Protein AF-A0A356U0T7-F1 (afdb_monomer)

Sequence (83 aa):
MSTPKKVVGQLSLAGLMMALLGCGGASQEQEVTLESTDARLSYGIGLRMGQRMSADGMQVDVAAYAAGLEDAMTGAEAKLSDE

Radius of gyration: 26.25 Å; Cα contacts (8 Å, |Δi|>4): 16; chains: 1; bounding box: 82×45×27 Å

Structure (mmCIF, N/CA/C/O backbone):
data_AF-A0A356U0T7-F1
#
_entry.id   AF-A0A356U0T7-F1
#
loop_
_atom_site.group_PDB
_atom_site.id
_atom_site.type_symbol
_atom_site.label_atom_id
_atom_site.label_alt_id
_atom_site.label_comp_id
_atom_site.label_asym_id
_atom_site.label_entity_id
_atom_site.label_seq_id
_atom_site.pdbx_PDB_ins_code
_atom_site.Cartn_x
_atom_site.Cartn_y
_atom_site.Cartn_z
_atom_site.occupancy
_atom_site.B_iso_or_equiv
_atom_site.auth_seq_id
_atom_site.auth_comp_id
_atom_site.auth_asym_id
_atom_site.auth_atom_id
_atom_site.pdbx_PDB_model_num
ATOM 1 N N . MET A 1 1 ? -73.591 -30.090 8.350 1.00 41.84 1 MET A N 1
ATOM 2 C CA . MET A 1 1 ? -72.989 -31.238 7.641 1.00 41.84 1 MET A CA 1
ATOM 3 C C . MET A 1 1 ? -72.024 -30.702 6.587 1.00 41.84 1 MET A C 1
ATOM 5 O O . MET A 1 1 ? -72.454 -29.951 5.732 1.00 41.84 1 MET A O 1
ATOM 9 N N . SER A 1 2 ? -70.740 -31.043 6.747 1.00 44.16 2 SER A N 1
ATOM 10 C CA . SER A 1 2 ? -69.592 -30.922 5.826 1.00 44.16 2 SER A CA 1
ATOM 11 C C . SER A 1 2 ? -69.149 -29.551 5.270 1.00 44.16 2 SER A C 1
ATOM 13 O O . SER A 1 2 ? -69.758 -28.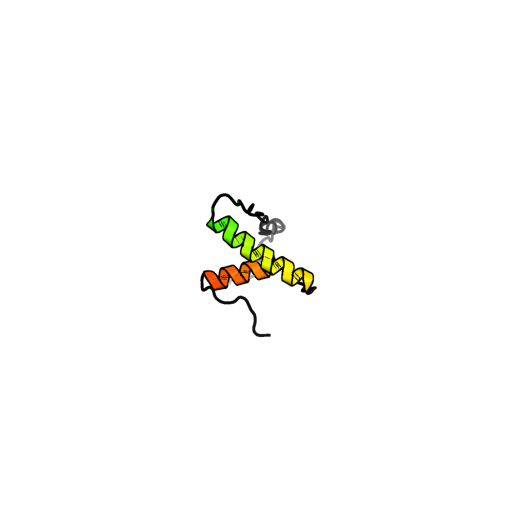987 4.371 1.00 44.16 2 SER A O 1
ATOM 15 N N . THR A 1 3 ? -67.971 -29.098 5.711 1.00 48.84 3 THR A N 1
ATOM 16 C CA . THR A 1 3 ? -66.964 -28.397 4.877 1.00 48.84 3 THR A CA 1
ATOM 17 C C . THR A 1 3 ? -66.137 -29.458 4.103 1.00 48.84 3 THR A C 1
ATOM 19 O O . THR A 1 3 ? -66.457 -30.647 4.254 1.00 48.84 3 THR A O 1
ATOM 22 N N . PRO A 1 4 ? -65.050 -29.165 3.340 1.00 58.09 4 PRO A N 1
ATOM 23 C CA . PRO A 1 4 ? -64.474 -27.906 2.813 1.00 58.09 4 PRO A CA 1
ATOM 24 C C . PRO A 1 4 ? -64.124 -27.989 1.294 1.00 58.09 4 PRO A C 1
ATOM 26 O O . PRO A 1 4 ? -64.047 -29.091 0.757 1.00 58.09 4 PRO A O 1
ATOM 29 N N . LYS A 1 5 ? -63.802 -26.875 0.600 1.00 42.31 5 LYS A N 1
ATOM 30 C CA . LYS A 1 5 ? -62.760 -26.846 -0.468 1.00 42.31 5 LYS A CA 1
ATOM 31 C C . LYS A 1 5 ? -62.547 -25.464 -1.112 1.00 42.31 5 LYS A C 1
ATOM 33 O O . LYS A 1 5 ? -63.471 -24.880 -1.659 1.00 42.31 5 LYS A O 1
ATOM 38 N N . LYS A 1 6 ? -61.257 -25.097 -1.168 1.00 39.44 6 LYS A N 1
ATOM 39 C CA . LYS A 1 6 ? -60.582 -24.155 -2.084 1.00 39.44 6 LYS A CA 1
ATOM 40 C C . LYS A 1 6 ? -60.582 -22.671 -1.702 1.00 39.44 6 LYS A C 1
ATOM 42 O O . LYS A 1 6 ? -61.250 -21.832 -2.289 1.00 39.44 6 LYS A O 1
ATOM 47 N N . VAL A 1 7 ? -59.666 -22.384 -0.778 1.00 52.59 7 VAL A N 1
ATOM 48 C CA . VAL A 1 7 ? -58.814 -21.190 -0.788 1.00 52.59 7 VAL A CA 1
ATOM 49 C C . VAL A 1 7 ? -58.100 -21.114 -2.144 1.00 52.59 7 VAL A C 1
ATOM 51 O O . VAL A 1 7 ? -57.231 -21.934 -2.418 1.00 52.59 7 VAL A O 1
ATOM 54 N N . VAL A 1 8 ? -58.459 -20.149 -2.984 1.00 54.38 8 VAL A N 1
ATOM 55 C CA . VAL A 1 8 ? -57.544 -19.552 -3.969 1.00 54.38 8 VAL A CA 1
ATOM 56 C C . VAL A 1 8 ? -57.779 -18.057 -3.860 1.00 54.38 8 VAL A C 1
ATOM 58 O O . VAL A 1 8 ? -58.694 -17.491 -4.453 1.00 54.38 8 VAL A O 1
ATOM 61 N N . GLY A 1 9 ? -57.004 -17.471 -2.951 1.00 41.12 9 GLY A N 1
ATOM 62 C CA . GLY A 1 9 ? -56.942 -16.044 -2.724 1.00 41.12 9 GLY A CA 1
ATOM 63 C C . GLY A 1 9 ? -56.424 -15.330 -3.964 1.00 41.12 9 GLY A C 1
ATOM 64 O O . GLY A 1 9 ? -55.570 -15.825 -4.698 1.00 41.12 9 GLY A O 1
ATOM 65 N N . GLN A 1 10 ? -56.996 -14.155 -4.159 1.00 49.66 10 GLN A N 1
ATOM 66 C CA . GLN A 1 10 ? -56.615 -13.135 -5.112 1.00 49.66 10 GLN A CA 1
ATOM 67 C C . GLN A 1 10 ? -55.103 -12.883 -5.033 1.00 49.66 10 GLN A C 1
ATOM 69 O O . GLN A 1 10 ? -54.607 -12.365 -4.034 1.00 49.66 10 GLN A O 1
ATOM 74 N N . LEU A 1 11 ? -54.369 -13.253 -6.082 1.00 47.56 11 LEU A N 1
ATOM 75 C CA . LEU A 1 11 ? -52.967 -12.888 -6.239 1.00 47.56 11 LEU A CA 1
ATOM 76 C C . LEU A 1 11 ? -52.917 -11.616 -7.092 1.00 47.56 11 LEU A C 1
ATOM 78 O O . LEU A 1 11 ? -52.882 -11.658 -8.320 1.00 47.56 11 LEU A O 1
ATOM 82 N N . SER A 1 12 ? -53.019 -10.475 -6.410 1.00 48.78 12 SER A N 1
ATOM 83 C CA . SER A 1 12 ? -52.801 -9.150 -6.985 1.00 48.78 12 SER A CA 1
ATOM 84 C C . SER A 1 12 ? -51.408 -9.067 -7.610 1.00 48.78 12 SER A C 1
ATOM 86 O O . SER A 1 12 ? -50.405 -9.381 -6.973 1.00 48.78 12 SER A O 1
ATOM 88 N N . LEU A 1 13 ? -51.364 -8.587 -8.852 1.00 51.81 13 LEU A N 1
ATOM 89 C CA . LEU A 1 13 ? -50.190 -8.356 -9.701 1.00 51.81 13 LEU A CA 1
ATOM 90 C C . LEU A 1 13 ? -49.313 -7.174 -9.215 1.00 51.81 13 LEU A C 1
ATOM 92 O O . LEU A 1 13 ? -48.841 -6.365 -10.003 1.00 51.81 13 LEU A O 1
ATOM 96 N N . ALA A 1 14 ? -49.090 -7.048 -7.908 1.00 52.88 14 ALA A N 1
ATOM 97 C CA . ALA A 1 14 ? -48.321 -5.963 -7.292 1.00 52.88 14 ALA A CA 1
ATOM 98 C C . ALA A 1 14 ? -47.024 -6.490 -6.653 1.00 52.88 14 ALA A C 1
ATOM 100 O O . ALA A 1 14 ? -46.753 -6.250 -5.481 1.00 52.88 14 ALA A O 1
ATOM 101 N N . GLY A 1 15 ? -46.239 -7.255 -7.419 1.00 52.09 15 GLY A N 1
ATOM 102 C CA . GLY A 1 15 ? -45.039 -7.947 -6.932 1.00 52.09 15 GLY A CA 1
ATOM 103 C C . GLY A 1 15 ? -43.736 -7.629 -7.670 1.00 52.09 15 GLY A C 1
ATOM 104 O O . GLY A 1 15 ? -42.803 -8.412 -7.555 1.00 52.09 15 GLY A O 1
ATOM 105 N N . LEU A 1 16 ? -43.645 -6.533 -8.439 1.00 53.66 16 LEU A N 1
ATOM 106 C CA . LEU A 1 16 ? -42.434 -6.199 -9.221 1.00 53.66 16 LEU A CA 1
ATOM 107 C C . LEU A 1 16 ? -41.615 -5.013 -8.667 1.00 53.66 16 LEU A C 1
ATOM 109 O O . LEU A 1 16 ? -40.759 -4.473 -9.352 1.00 53.66 16 LEU A O 1
ATOM 113 N N . MET A 1 17 ? -41.834 -4.603 -7.417 1.00 54.50 17 MET A N 1
ATOM 114 C CA . MET A 1 17 ? -41.125 -3.463 -6.800 1.00 54.50 17 MET A CA 1
ATOM 115 C C . MET A 1 17 ? -40.230 -3.874 -5.620 1.00 54.50 17 MET A C 1
ATOM 117 O O . MET A 1 17 ? -40.066 -3.122 -4.667 1.00 54.50 17 MET A O 1
ATOM 121 N N . MET A 1 18 ? -39.629 -5.067 -5.666 1.00 57.91 18 MET A N 1
ATOM 122 C CA . MET A 1 18 ? -38.664 -5.507 -4.647 1.00 57.91 18 MET A CA 1
ATOM 123 C C . MET A 1 18 ? -37.368 -6.035 -5.278 1.00 57.91 18 MET A C 1
ATOM 125 O O . MET A 1 18 ? -36.953 -7.159 -5.030 1.00 57.91 18 MET A O 1
ATOM 129 N N . ALA A 1 19 ? -36.733 -5.225 -6.131 1.00 54.19 19 ALA A N 1
ATOM 130 C CA . ALA A 1 19 ? -35.422 -5.548 -6.713 1.00 54.19 19 ALA A CA 1
ATOM 131 C C . ALA A 1 19 ? -34.447 -4.354 -6.772 1.00 54.19 19 ALA A C 1
ATOM 133 O O . ALA A 1 19 ? -33.475 -4.391 -7.516 1.00 54.19 19 ALA A O 1
ATOM 134 N N . LEU A 1 20 ? -34.673 -3.297 -5.981 1.00 54.06 20 LEU A 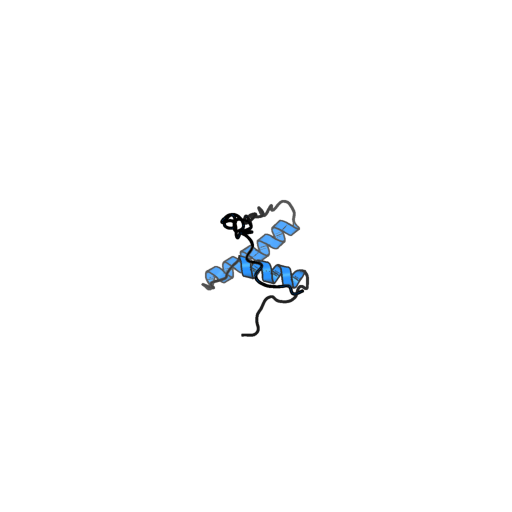N 1
ATOM 135 C CA . LEU A 1 20 ? -33.768 -2.135 -5.902 1.00 54.06 20 LEU A CA 1
ATOM 136 C C . LEU A 1 20 ? -33.010 -2.030 -4.565 1.00 54.06 20 LEU A C 1
ATOM 138 O O . LEU A 1 20 ? -32.439 -0.993 -4.259 1.00 54.06 20 LEU A O 1
ATOM 142 N N . LEU A 1 21 ? -32.927 -3.122 -3.797 1.00 53.56 21 LEU A N 1
ATOM 143 C CA . LEU A 1 21 ? -31.931 -3.294 -2.724 1.00 53.56 21 LEU A CA 1
ATOM 144 C C . LEU A 1 21 ? -30.651 -3.952 -3.270 1.00 53.56 21 LEU A C 1
ATOM 146 O O . LEU A 1 21 ? -30.027 -4.788 -2.620 1.00 53.56 21 LEU A O 1
ATOM 150 N N . GLY A 1 22 ? -30.263 -3.582 -4.493 1.00 43.91 22 GLY A N 1
ATOM 151 C CA . GLY A 1 22 ? -28.924 -3.837 -4.999 1.00 43.91 22 GLY A CA 1
ATOM 152 C C . GLY A 1 22 ? -27.959 -2.942 -4.237 1.00 43.91 22 GLY A C 1
ATOM 153 O O . GLY A 1 22 ? -27.776 -1.782 -4.594 1.00 43.91 22 GLY A O 1
ATOM 154 N N . CYS A 1 23 ? -27.373 -3.487 -3.173 1.00 54.41 23 CYS A N 1
ATOM 155 C CA . CYS A 1 23 ? -26.219 -2.947 -2.466 1.00 54.41 23 CYS A CA 1
ATOM 156 C C . CYS A 1 23 ? -24.997 -2.996 -3.404 1.00 54.41 23 CYS A C 1
ATOM 158 O O . CYS A 1 23 ? -24.058 -3.759 -3.204 1.00 54.41 23 CYS A O 1
ATOM 160 N N . GLY A 1 24 ? -25.045 -2.238 -4.499 1.00 49.38 24 GLY A N 1
ATOM 161 C CA . GLY A 1 24 ? -23.872 -1.899 -5.285 1.00 49.38 24 GLY A CA 1
ATOM 162 C C . GLY A 1 24 ? -23.169 -0.805 -4.513 1.00 49.38 24 GLY A C 1
ATOM 163 O O . GLY A 1 24 ? -23.473 0.369 -4.716 1.00 49.38 24 GLY A O 1
ATOM 164 N N . GLY A 1 25 ? -22.345 -1.219 -3.547 1.00 48.69 25 GLY A N 1
ATOM 165 C CA . GLY A 1 25 ? -21.547 -0.335 -2.719 1.00 48.69 25 GLY A CA 1
ATOM 166 C C . GLY A 1 25 ? -20.933 0.737 -3.599 1.00 48.69 25 GLY A C 1
ATOM 167 O O . GLY A 1 25 ? -20.170 0.435 -4.516 1.00 48.69 25 GLY A O 1
ATOM 168 N N . ALA A 1 26 ? -21.318 1.986 -3.346 1.00 45.12 26 ALA A N 1
ATOM 169 C CA . ALA A 1 26 ? -20.524 3.109 -3.785 1.00 45.12 26 ALA A CA 1
ATOM 170 C C . ALA A 1 26 ? -19.116 2.815 -3.273 1.00 45.12 26 ALA A C 1
ATOM 172 O O . ALA A 1 26 ? -18.915 2.773 -2.057 1.00 45.12 26 ALA A O 1
ATOM 173 N N . SER A 1 27 ? -18.195 2.505 -4.189 1.00 53.06 27 SER A N 1
ATOM 174 C CA . SER A 1 27 ? -16.769 2.482 -3.900 1.00 53.06 27 SER A CA 1
ATOM 175 C C . SER A 1 27 ? -16.476 3.863 -3.339 1.00 53.06 27 SER A C 1
ATOM 177 O O . SER A 1 27 ? -16.379 4.838 -4.081 1.00 53.06 27 SER A O 1
ATOM 179 N N . GLN A 1 28 ? -16.469 3.977 -2.013 1.00 50.56 28 GLN A N 1
ATOM 180 C CA . GLN A 1 28 ? -15.868 5.114 -1.357 1.00 50.56 28 GLN A CA 1
ATOM 181 C C . GLN A 1 28 ? -14.394 4.931 -1.667 1.00 50.56 28 GLN A C 1
ATOM 183 O O . GLN A 1 28 ? -13.710 4.140 -1.022 1.00 50.56 28 GLN A O 1
ATOM 188 N N . GLU A 1 29 ? -13.939 5.567 -2.745 1.00 56.34 29 GLU A N 1
ATOM 189 C CA . GLU A 1 29 ? -12.525 5.812 -2.968 1.00 56.34 29 GLU A CA 1
ATOM 190 C C . GLU A 1 29 ? -12.070 6.625 -1.758 1.00 56.34 29 GLU A C 1
ATOM 192 O O . GLU A 1 29 ? -12.235 7.842 -1.696 1.00 56.34 29 GLU A O 1
ATOM 197 N N . GLN A 1 30 ? -11.630 5.916 -0.718 1.00 64.00 30 GLN A N 1
ATOM 198 C CA . GLN A 1 30 ? -11.101 6.515 0.488 1.00 64.00 30 GLN A CA 1
ATOM 199 C C . GLN A 1 30 ? -9.835 7.245 0.054 1.00 64.00 30 GLN A C 1
ATOM 201 O O . GLN A 1 30 ? -8.806 6.625 -0.215 1.00 64.00 30 GLN A O 1
ATOM 206 N N . GLU A 1 31 ? -9.940 8.563 -0.088 1.00 74.06 31 GLU A N 1
ATOM 207 C CA . GLU A 1 31 ? -8.816 9.401 -0.472 1.00 74.06 31 GLU A CA 1
ATOM 208 C C . GLU A 1 31 ? -7.696 9.210 0.559 1.00 74.06 31 GLU A C 1
ATOM 210 O O . GLU A 1 31 ? -7.862 9.476 1.753 1.00 74.06 31 GLU A O 1
ATOM 215 N N . VAL A 1 32 ? -6.561 8.670 0.111 1.00 80.25 32 VAL A N 1
ATOM 216 C CA . VAL A 1 32 ? -5.422 8.396 0.989 1.00 80.25 32 VAL A CA 1
ATOM 217 C C . VAL A 1 32 ? -4.701 9.712 1.261 1.00 80.25 32 VAL A C 1
ATOM 219 O O . VAL A 1 32 ? -3.899 10.181 0.456 1.00 80.25 32 VAL A O 1
ATOM 222 N N . THR A 1 33 ? -4.971 10.314 2.418 1.00 87.75 33 THR A N 1
ATOM 223 C CA . THR A 1 33 ? -4.304 11.546 2.853 1.00 87.75 33 THR A CA 1
ATOM 224 C C . THR A 1 33 ? -2.954 11.231 3.507 1.00 87.75 33 THR A C 1
ATOM 226 O O . THR A 1 33 ? -2.886 10.441 4.451 1.00 87.75 33 THR A O 1
ATOM 229 N N . LEU A 1 34 ? -1.872 11.872 3.059 1.00 91.31 34 LEU A N 1
ATOM 230 C CA . LEU A 1 34 ? -0.495 11.618 3.520 1.00 91.31 34 LEU A CA 1
ATOM 231 C C . LEU A 1 34 ? -0.029 12.597 4.614 1.00 91.31 34 LEU A C 1
ATOM 233 O O . LEU A 1 34 ? 1.138 12.996 4.667 1.00 91.31 34 LEU A O 1
ATOM 237 N N . GLU A 1 35 ? -0.946 12.986 5.497 1.00 92.62 35 GLU A N 1
ATOM 238 C CA . GLU A 1 35 ? -0.724 14.024 6.510 1.00 92.62 35 GLU A CA 1
ATOM 239 C C . GLU A 1 35 ? 0.191 13.550 7.651 1.00 92.62 35 GLU A C 1
ATOM 241 O O . GLU A 1 35 ? 1.058 14.293 8.123 1.00 92.62 35 GLU A O 1
ATOM 246 N N . SER A 1 36 ? 0.078 12.283 8.063 1.00 95.56 36 SER A N 1
ATOM 247 C CA . SER A 1 36 ? 0.901 11.714 9.137 1.00 95.56 36 SER A CA 1
ATOM 248 C C . SER A 1 36 ? 2.183 11.055 8.618 1.00 95.56 36 SER A C 1
ATOM 250 O O . SER A 1 36 ? 2.288 10.630 7.464 1.00 95.56 36 SER A O 1
ATOM 252 N N . THR A 1 37 ? 3.190 10.952 9.491 1.00 95.75 37 THR A N 1
ATOM 253 C CA . THR A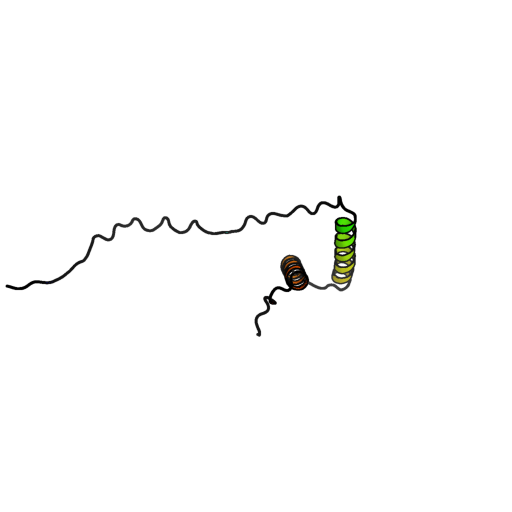 1 37 ? 4.431 10.227 9.178 1.00 95.75 37 THR A CA 1
ATOM 254 C C . THR A 1 37 ? 4.157 8.751 8.909 1.00 95.75 37 THR A C 1
ATOM 256 O O . THR A 1 37 ? 4.702 8.212 7.949 1.00 95.75 37 THR A O 1
ATOM 259 N N . ASP A 1 38 ? 3.269 8.129 9.684 1.00 94.81 38 ASP A N 1
ATOM 260 C CA . ASP A 1 38 ? 2.901 6.724 9.498 1.00 94.81 38 ASP A CA 1
ATOM 261 C C . ASP A 1 38 ? 2.177 6.491 8.166 1.00 94.81 38 ASP A C 1
ATOM 263 O O . ASP A 1 38 ? 2.463 5.510 7.478 1.00 94.81 38 ASP A O 1
ATOM 267 N N . ALA A 1 39 ? 1.312 7.422 7.740 1.00 93.81 39 ALA A N 1
ATOM 268 C CA . ALA A 1 39 ? 0.645 7.351 6.439 1.00 93.81 39 ALA A CA 1
ATOM 269 C C . ALA A 1 39 ? 1.657 7.438 5.286 1.00 93.81 39 ALA A C 1
ATOM 271 O O . ALA A 1 39 ? 1.633 6.611 4.374 1.00 93.81 39 ALA A O 1
ATOM 272 N N . ARG A 1 40 ? 2.606 8.383 5.352 1.00 95.44 40 ARG A N 1
ATOM 273 C CA . ARG A 1 40 ? 3.688 8.509 4.357 1.00 95.44 40 ARG A CA 1
ATOM 274 C C . ARG A 1 40 ? 4.588 7.281 4.314 1.00 95.44 40 ARG A C 1
ATOM 276 O O . ARG A 1 40 ? 4.954 6.839 3.227 1.00 95.44 40 ARG A O 1
ATOM 283 N N . LEU A 1 41 ? 4.949 6.740 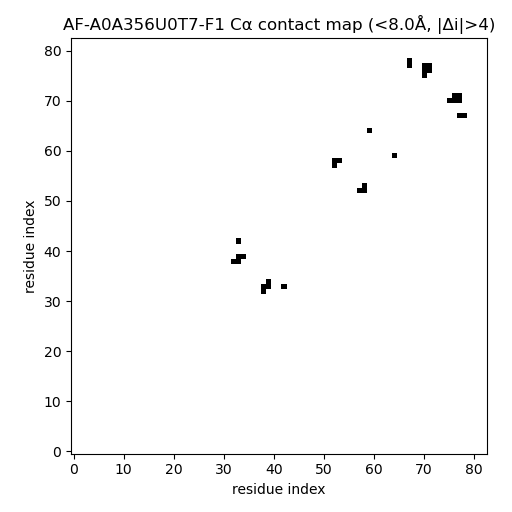5.477 1.00 96.69 41 LEU A N 1
ATOM 284 C CA . LEU A 1 41 ? 5.774 5.540 5.573 1.00 96.69 41 LEU A CA 1
ATOM 285 C C . LEU A 1 41 ? 5.064 4.343 4.932 1.00 96.69 41 LEU A C 1
ATOM 287 O O . LEU A 1 41 ? 5.637 3.686 4.066 1.00 96.69 41 LEU A O 1
ATOM 291 N N . SER A 1 42 ? 3.806 4.108 5.308 1.00 94.88 42 SER A N 1
ATOM 292 C CA . SER A 1 42 ? 2.994 2.999 4.796 1.00 94.88 42 SER A CA 1
ATOM 293 C C . SER A 1 42 ? 2.790 3.101 3.282 1.00 94.88 42 SER A C 1
ATOM 295 O O . SER A 1 42 ? 3.025 2.136 2.554 1.00 94.88 42 SER A O 1
ATOM 297 N N . TYR A 1 43 ? 2.458 4.299 2.787 1.00 95.44 43 TYR A N 1
ATOM 298 C CA . TYR A 1 43 ? 2.350 4.571 1.354 1.00 95.44 43 TYR A CA 1
ATOM 299 C C . TYR A 1 43 ? 3.677 4.328 0.624 1.00 95.44 43 TYR A C 1
ATOM 301 O O . TYR A 1 43 ? 3.700 3.706 -0.435 1.00 95.44 43 TYR A O 1
ATOM 309 N N . GLY A 1 44 ? 4.800 4.763 1.203 1.00 96.25 44 GLY A N 1
ATOM 310 C CA . GLY A 1 44 ? 6.131 4.542 0.640 1.00 96.25 44 GLY A CA 1
ATOM 311 C C . GLY A 1 44 ? 6.493 3.060 0.508 1.00 96.25 44 GLY A C 1
ATOM 312 O O . GLY A 1 44 ? 7.062 2.660 -0.510 1.00 96.25 44 GLY A O 1
ATOM 313 N N . ILE A 1 45 ? 6.127 2.235 1.495 1.00 96.00 45 ILE A N 1
ATOM 314 C CA . ILE A 1 45 ? 6.312 0.777 1.445 1.00 96.00 45 ILE A CA 1
ATOM 315 C C . ILE A 1 45 ? 5.501 0.186 0.286 1.00 96.00 45 ILE A C 1
ATOM 317 O O . ILE A 1 45 ? 6.065 -0.514 -0.561 1.00 96.00 45 ILE A O 1
ATOM 321 N N . GLY A 1 46 ? 4.208 0.518 0.206 1.00 94.75 46 GLY A N 1
ATOM 322 C CA . GLY A 1 46 ? 3.325 0.055 -0.867 1.00 94.75 46 GLY A CA 1
ATOM 323 C C . GLY A 1 46 ? 3.810 0.478 -2.256 1.00 94.75 46 GLY A C 1
ATOM 324 O O . GLY A 1 46 ? 3.903 -0.353 -3.157 1.00 94.75 46 GLY A O 1
ATOM 325 N N . LEU A 1 47 ? 4.217 1.742 -2.414 1.00 96.38 47 LEU A N 1
ATOM 326 C CA . LEU A 1 47 ? 4.713 2.290 -3.678 1.00 96.38 47 LEU A CA 1
ATOM 327 C C . LEU A 1 47 ? 5.956 1.546 -4.177 1.00 96.38 47 LEU A C 1
ATOM 329 O O . LEU A 1 47 ? 6.028 1.175 -5.347 1.00 96.38 47 LEU A O 1
ATOM 333 N N . ARG A 1 48 ? 6.941 1.314 -3.302 1.00 96.94 48 ARG A N 1
ATOM 334 C CA . ARG A 1 48 ? 8.184 0.619 -3.675 1.00 96.94 48 ARG A CA 1
ATOM 335 C C . ARG A 1 48 ? 7.926 -0.834 -4.054 1.00 96.94 48 ARG A C 1
ATOM 337 O O . ARG A 1 48 ? 8.547 -1.323 -4.997 1.00 96.94 48 ARG A O 1
ATOM 344 N N . MET A 1 49 ? 7.014 -1.505 -3.349 1.00 96.44 49 MET A N 1
ATOM 345 C CA . MET A 1 49 ? 6.603 -2.863 -3.697 1.00 96.44 49 MET A CA 1
ATOM 346 C C . MET A 1 49 ? 5.913 -2.881 -5.065 1.00 96.44 49 MET A C 1
ATOM 348 O O . MET A 1 49 ? 6.363 -3.587 -5.962 1.00 96.44 49 MET A O 1
ATOM 352 N N . GLY A 1 50 ? 4.905 -2.029 -5.270 1.00 95.12 50 GLY A N 1
ATOM 353 C CA . GLY A 1 50 ? 4.168 -1.939 -6.532 1.00 95.12 50 GLY A CA 1
ATOM 354 C C . GLY A 1 50 ? 5.056 -1.595 -7.731 1.00 95.12 50 GLY A C 1
ATOM 355 O O . GLY 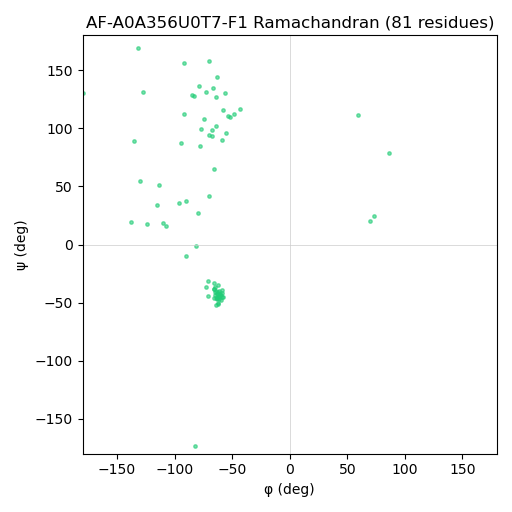A 1 50 ? 4.908 -2.191 -8.794 1.00 95.12 50 GLY A O 1
ATOM 356 N N . GLN A 1 51 ? 6.041 -0.706 -7.562 1.00 97.12 51 GLN A N 1
ATOM 357 C CA . GLN A 1 51 ? 7.027 -0.395 -8.606 1.00 97.12 51 GLN A CA 1
ATOM 358 C C . GLN A 1 51 ? 7.835 -1.622 -9.026 1.00 97.12 51 GLN A C 1
ATOM 360 O O . GLN A 1 51 ? 8.043 -1.838 -10.218 1.00 97.12 51 GLN A O 1
ATOM 365 N N . ARG A 1 52 ? 8.275 -2.439 -8.061 1.00 96.62 52 ARG A N 1
ATOM 366 C CA . ARG A 1 52 ? 8.972 -3.692 -8.362 1.00 96.62 52 ARG A CA 1
ATOM 367 C C . ARG A 1 52 ? 8.048 -4.684 -9.060 1.00 96.62 52 ARG A C 1
ATOM 369 O O . ARG A 1 52 ? 8.434 -5.244 -10.075 1.00 96.62 52 ARG A O 1
ATOM 376 N N . MET A 1 53 ? 6.825 -4.846 -8.559 1.00 95.81 53 MET A N 1
ATOM 377 C CA . MET A 1 53 ? 5.839 -5.746 -9.160 1.00 95.81 53 MET A CA 1
ATOM 378 C C . MET A 1 53 ? 5.530 -5.366 -10.610 1.00 95.81 53 MET A C 1
ATOM 380 O O . MET A 1 53 ? 5.481 -6.230 -11.481 1.00 95.81 53 MET A O 1
ATOM 384 N N . SER A 1 54 ? 5.400 -4.065 -10.874 1.00 95.44 54 SER A N 1
ATOM 385 C CA . SER A 1 54 ? 5.207 -3.523 -12.216 1.00 95.44 54 SER A CA 1
ATOM 386 C C . SER A 1 54 ? 6.424 -3.760 -13.113 1.00 95.44 54 SER A C 1
ATOM 388 O O . SER A 1 54 ? 6.255 -4.176 -14.257 1.00 95.44 54 SER A O 1
ATOM 390 N N . ALA A 1 55 ? 7.641 -3.548 -12.600 1.00 97.62 55 ALA A N 1
ATOM 391 C CA . ALA A 1 55 ? 8.876 -3.801 -13.343 1.00 97.62 55 ALA A CA 1
ATOM 392 C C . ALA A 1 55 ? 9.043 -5.283 -13.718 1.00 97.62 55 ALA A C 1
ATOM 394 O O . ALA A 1 55 ? 9.527 -5.589 -14.805 1.00 97.62 55 ALA A O 1
ATOM 395 N N . ASP A 1 56 ? 8.588 -6.182 -12.846 1.00 97.06 56 ASP A N 1
ATOM 396 C CA . ASP A 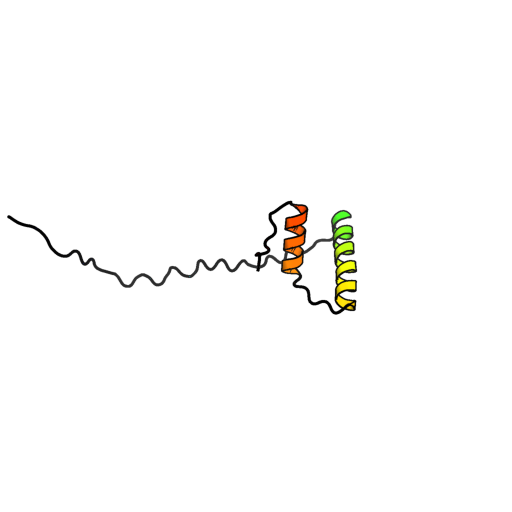1 56 ? 8.595 -7.629 -13.064 1.00 97.06 56 ASP A CA 1
ATOM 397 C C . ASP A 1 56 ? 7.406 -8.100 -13.939 1.00 97.06 56 ASP A C 1
ATOM 399 O O . ASP A 1 56 ? 7.287 -9.287 -14.240 1.00 97.06 56 ASP A O 1
ATOM 403 N N . GLY A 1 57 ? 6.521 -7.189 -14.370 1.00 96.19 57 GLY A N 1
ATOM 404 C CA . GLY A 1 57 ? 5.365 -7.493 -15.221 1.00 96.19 57 GLY A CA 1
ATOM 405 C C . GLY A 1 57 ? 4.264 -8.298 -14.525 1.00 96.19 57 GLY A C 1
ATOM 406 O O . GLY A 1 57 ? 3.454 -8.940 -15.196 1.00 96.19 57 GLY A O 1
ATOM 407 N N . MET A 1 58 ? 4.232 -8.299 -13.191 1.00 97.00 58 MET A N 1
ATOM 408 C CA . MET A 1 58 ? 3.224 -9.031 -12.429 1.00 97.00 58 MET A CA 1
ATOM 409 C C . MET A 1 58 ? 1.859 -8.349 -12.522 1.00 97.00 58 MET A C 1
ATOM 411 O O . MET A 1 58 ? 1.723 -7.151 -12.276 1.00 97.00 58 MET A O 1
ATOM 415 N N . GLN A 1 59 ? 0.836 -9.146 -12.821 1.00 94.12 59 GLN A N 1
ATOM 416 C CA . GLN A 1 59 ? -0.557 -8.713 -12.845 1.00 94.12 59 GLN A CA 1
ATOM 417 C C . GLN A 1 59 ? -1.170 -8.974 -11.471 1.00 94.12 59 GLN A C 1
ATOM 419 O O . GLN A 1 59 ? -1.319 -10.129 -11.074 1.00 94.12 59 GLN A O 1
ATOM 424 N N . VAL A 1 60 ? -1.506 -7.911 -10.740 1.00 93.25 60 VAL A N 1
ATOM 425 C CA . VAL A 1 60 ? -2.096 -8.009 -9.399 1.00 93.25 60 VAL A CA 1
ATOM 426 C C . VAL A 1 60 ? -3.370 -7.185 -9.321 1.00 93.25 60 VAL A C 1
ATOM 428 O O . VAL A 1 60 ? -3.386 -6.016 -9.703 1.00 93.25 60 VAL A O 1
ATOM 431 N N . ASP A 1 61 ? -4.428 -7.800 -8.796 1.00 94.44 61 ASP A N 1
ATOM 432 C CA . ASP A 1 61 ? -5.630 -7.088 -8.379 1.00 94.44 61 ASP A CA 1
ATOM 433 C C . ASP A 1 61 ? -5.331 -6.341 -7.072 1.00 94.44 61 ASP A C 1
ATOM 435 O O . ASP A 1 61 ? -5.143 -6.940 -6.010 1.00 94.44 61 ASP A O 1
ATOM 439 N N . VAL A 1 62 ? -5.234 -5.014 -7.167 1.00 92.88 62 VAL A N 1
ATOM 440 C CA . VAL A 1 62 ? -4.853 -4.151 -6.042 1.00 92.88 62 VAL A CA 1
ATOM 441 C C . VAL A 1 62 ? -5.901 -4.181 -4.928 1.00 92.88 62 VAL A C 1
ATOM 443 O O . VAL A 1 62 ? -5.534 -4.103 -3.756 1.00 92.88 62 VAL A O 1
ATOM 446 N N . ALA A 1 63 ? -7.184 -4.328 -5.265 1.00 91.06 63 ALA A N 1
ATOM 447 C CA . ALA A 1 63 ? -8.253 -4.363 -4.275 1.00 91.06 63 ALA A CA 1
ATOM 448 C C . ALA A 1 63 ? -8.214 -5.674 -3.478 1.00 91.06 63 ALA A C 1
ATOM 450 O O . ALA A 1 63 ? -8.267 -5.645 -2.248 1.00 91.06 63 ALA A O 1
ATOM 451 N N . ALA A 1 64 ? -8.033 -6.812 -4.156 1.00 94.62 64 ALA A N 1
ATOM 452 C CA . ALA A 1 64 ? -7.865 -8.106 -3.494 1.00 94.62 64 ALA A CA 1
ATOM 453 C C . ALA A 1 64 ? -6.586 -8.151 -2.638 1.00 94.62 64 ALA A C 1
ATOM 455 O O . ALA A 1 64 ? -6.605 -8.651 -1.514 1.00 94.62 64 ALA A O 1
ATOM 456 N N . TYR A 1 65 ? -5.487 -7.575 -3.137 1.00 93.94 65 TYR A N 1
ATOM 457 C CA . TYR A 1 65 ? -4.234 -7.461 -2.388 1.00 93.94 65 TYR A CA 1
ATOM 458 C C . TYR A 1 65 ? -4.397 -6.628 -1.109 1.00 93.94 65 TYR A C 1
ATOM 460 O O . TYR A 1 65 ? -3.951 -7.047 -0.041 1.00 93.94 65 TYR A O 1
ATOM 468 N N . ALA A 1 66 ? -5.053 -5.466 -1.198 1.00 93.50 66 ALA A N 1
ATOM 469 C CA . ALA A 1 66 ? -5.308 -4.611 -0.043 1.00 93.50 66 ALA A CA 1
ATOM 470 C C . ALA A 1 66 ? -6.199 -5.310 0.996 1.00 93.50 66 ALA A C 1
ATOM 472 O O . ALA A 1 66 ? -5.880 -5.273 2.182 1.00 93.50 66 ALA A O 1
ATOM 473 N N . ALA A 1 67 ? -7.249 -6.009 0.552 1.00 94.44 67 ALA A N 1
ATOM 474 C CA . ALA A 1 67 ? -8.119 -6.782 1.436 1.00 94.44 67 ALA A CA 1
ATOM 475 C C . ALA A 1 67 ? -7.358 -7.907 2.161 1.00 94.44 67 ALA A C 1
ATOM 477 O O . ALA A 1 67 ? -7.503 -8.062 3.368 1.00 94.44 67 ALA A O 1
ATOM 478 N N . GLY A 1 68 ? -6.500 -8.652 1.454 1.00 95.12 68 GLY A N 1
ATOM 479 C CA . GLY A 1 68 ? -5.669 -9.692 2.071 1.00 95.12 68 GLY A CA 1
ATO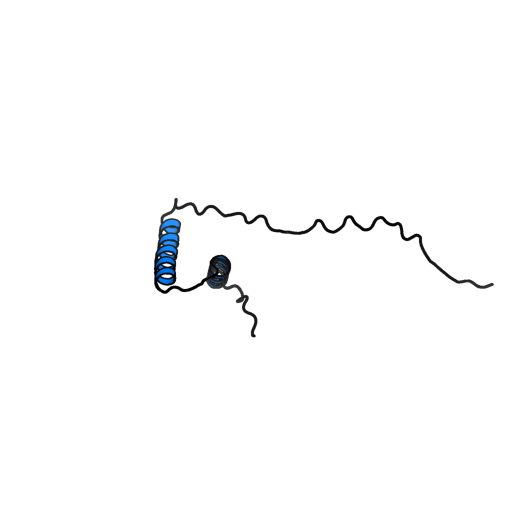M 480 C 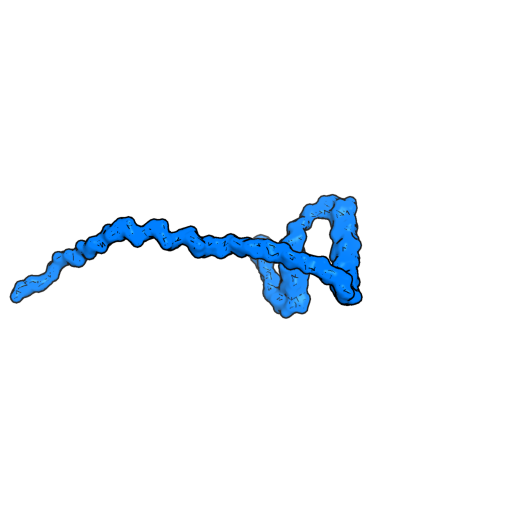C . GLY A 1 68 ? -4.639 -9.136 3.062 1.00 95.12 68 GLY A C 1
ATOM 481 O O . GLY A 1 68 ? -4.389 -9.747 4.101 1.00 95.12 68 GLY A O 1
ATOM 482 N N . LEU A 1 69 ? -4.062 -7.963 2.775 1.00 94.56 69 LEU A N 1
ATOM 483 C CA . LEU A 1 69 ? -3.174 -7.259 3.704 1.00 94.56 69 LEU A CA 1
ATOM 484 C C . LEU A 1 69 ? -3.919 -6.840 4.980 1.00 94.56 69 LEU A C 1
ATOM 486 O O . LEU A 1 69 ? -3.410 -7.053 6.079 1.00 94.56 69 LEU A O 1
ATOM 490 N N . GLU A 1 70 ? -5.116 -6.273 4.842 1.00 94.62 70 GLU A N 1
ATOM 491 C CA . GLU A 1 70 ? -5.961 -5.881 5.973 1.00 94.62 70 GLU A CA 1
ATOM 492 C C . GLU A 1 70 ? -6.385 -7.092 6.814 1.00 94.62 70 GLU A C 1
ATOM 494 O O . GLU A 1 70 ? -6.232 -7.071 8.039 1.00 94.62 70 GLU A O 1
ATOM 499 N N . ASP A 1 71 ? -6.840 -8.171 6.170 1.00 96.06 71 ASP A N 1
ATOM 500 C CA . ASP A 1 71 ? -7.216 -9.414 6.847 1.00 96.06 71 ASP A CA 1
ATOM 501 C C . ASP A 1 71 ? -6.026 -9.964 7.658 1.00 96.06 71 ASP A C 1
ATOM 503 O O . ASP A 1 71 ? -6.163 -10.275 8.841 1.00 96.06 71 ASP A O 1
ATOM 507 N N . ALA A 1 72 ? -4.818 -9.984 7.085 1.00 95.81 72 ALA A N 1
ATOM 508 C CA . ALA A 1 72 ? -3.615 -10.436 7.786 1.00 95.81 72 ALA A CA 1
ATOM 509 C C . ALA A 1 72 ? -3.227 -9.537 8.977 1.00 95.81 72 ALA A C 1
ATOM 511 O O . ALA A 1 72 ? -2.831 -10.042 10.028 1.00 95.81 72 ALA A O 1
ATOM 512 N N . MET A 1 73 ? -3.334 -8.211 8.838 1.00 94.88 73 MET A N 1
ATOM 513 C CA . MET A 1 73 ? -2.999 -7.259 9.908 1.00 94.88 73 MET A CA 1
ATOM 514 C C . MET A 1 73 ? -4.005 -7.278 11.061 1.00 94.88 73 MET A C 1
ATOM 516 O O . MET A 1 73 ? -3.633 -7.032 12.209 1.00 94.88 73 MET A O 1
ATOM 520 N 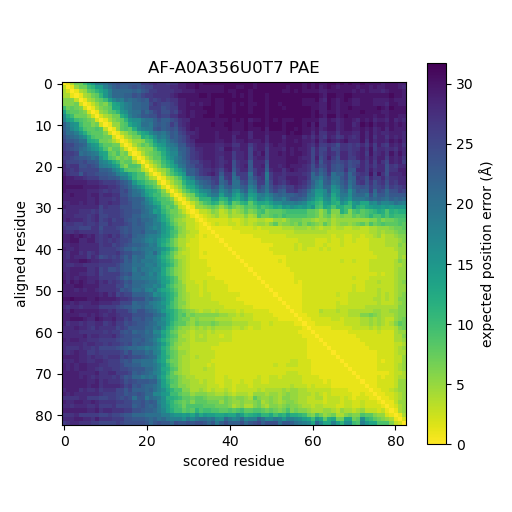N . THR A 1 74 ? -5.271 -7.560 10.760 1.00 96.50 74 THR A N 1
ATOM 521 C CA . THR A 1 74 ? -6.354 -7.652 11.749 1.00 96.50 74 THR A CA 1
ATOM 522 C C . THR A 1 74 ? -6.522 -9.063 12.319 1.00 96.50 74 THR A C 1
ATOM 524 O O . THR A 1 74 ? -7.235 -9.238 13.306 1.00 96.50 74 THR A O 1
ATOM 527 N N . GLY A 1 75 ? -5.839 -10.059 11.744 1.00 95.62 75 GLY A N 1
ATOM 528 C CA . GLY A 1 75 ? -5.956 -11.464 12.133 1.00 95.62 75 GLY A CA 1
ATOM 529 C C . GLY A 1 75 ? -7.272 -12.107 11.687 1.00 95.62 75 GLY A C 1
ATOM 530 O O . GLY A 1 75 ? -7.727 -13.058 12.324 1.00 95.62 75 GLY A O 1
ATOM 531 N N . ALA A 1 76 ? -7.901 -11.576 10.639 1.00 94.81 76 ALA A N 1
ATOM 532 C CA . ALA A 1 76 ? -9.095 -12.151 10.043 1.00 94.81 76 ALA A CA 1
ATOM 533 C C . ALA A 1 76 ? -8.779 -13.462 9.306 1.00 94.81 76 ALA A C 1
ATOM 535 O O . ALA A 1 76 ? -7.645 -13.739 8.908 1.00 94.81 76 ALA A O 1
ATOM 536 N N . GLU A 1 77 ? -9.811 -14.282 9.128 1.00 92.69 77 GLU A N 1
ATOM 537 C CA . GLU A 1 77 ? -9.714 -15.528 8.374 1.00 92.69 77 GLU A CA 1
ATOM 538 C C . GLU A 1 77 ? -9.446 -15.241 6.890 1.00 92.69 77 GLU A C 1
ATOM 540 O O . GLU A 1 77 ? -10.076 -14.366 6.289 1.00 92.69 77 GLU A O 1
ATOM 545 N N . ALA A 1 78 ? -8.501 -15.975 6.295 1.00 93.50 78 ALA A N 1
ATOM 546 C CA . ALA A 1 78 ? -8.155 -15.809 4.891 1.00 93.50 78 ALA A CA 1
ATOM 547 C C . ALA A 1 78 ? -9.351 -16.171 4.003 1.00 93.50 78 ALA A C 1
ATOM 549 O O . ALA A 1 78 ? -9.881 -17.275 4.073 1.00 93.50 78 ALA A O 1
ATOM 550 N N . LYS A 1 79 ? -9.737 -15.256 3.110 1.00 91.06 79 LYS A N 1
ATOM 551 C CA . LYS A 1 79 ? -10.862 -15.437 2.176 1.00 91.06 79 LYS A CA 1
ATOM 552 C C . LYS A 1 79 ? -10.509 -16.292 0.949 1.00 91.06 79 LYS A C 1
ATOM 554 O O . LYS A 1 79 ? -11.088 -16.107 -0.118 1.00 91.06 79 LYS A O 1
ATOM 559 N N . LEU A 1 80 ? -9.534 -17.188 1.082 1.00 90.44 80 LEU A N 1
ATOM 560 C CA . LEU A 1 80 ? -9.162 -18.132 0.033 1.00 90.44 80 LEU A CA 1
ATOM 561 C C . LEU A 1 80 ? -10.077 -19.352 0.140 1.00 90.44 80 LEU A C 1
ATOM 563 O O . LEU A 1 80 ? -10.223 -19.920 1.220 1.00 90.44 80 LEU A O 1
ATOM 567 N N . SER A 1 81 ? -10.702 -19.748 -0.966 1.00 82.25 81 SER A N 1
ATOM 568 C CA . SER A 1 81 ? -11.307 -21.074 -1.062 1.00 82.25 81 SER A CA 1
ATOM 569 C C . SER A 1 81 ? -10.220 -22.104 -1.339 1.00 82.25 81 SER A C 1
ATOM 571 O O . SER A 1 81 ? -9.363 -21.872 -2.189 1.00 82.25 81 SER A O 1
ATOM 573 N N . ASP A 1 82 ? -10.274 -23.239 -0.644 1.00 71.31 82 ASP A N 1
ATOM 574 C CA . ASP A 1 82 ? -9.504 -24.424 -1.018 1.00 71.31 82 ASP A CA 1
ATOM 575 C C . ASP A 1 82 ? -10.071 -24.949 -2.345 1.00 71.31 82 ASP A C 1
ATOM 577 O O . ASP A 1 82 ? -11.116 -25.605 -2.372 1.00 71.31 82 ASP A O 1
ATOM 581 N N . GLU A 1 83 ? -9.423 -24.603 -3.451 1.00 48.44 83 GLU A N 1
ATOM 582 C CA . GLU A 1 83 ? -9.691 -25.148 -4.786 1.00 48.44 83 GLU A CA 1
ATOM 583 C C . GLU A 1 83 ? -8.544 -26.036 -5.277 1.00 48.44 83 GLU A C 1
ATOM 585 O O . GLU A 1 83 ? -7.363 -25.715 -5.002 1.00 48.44 83 GLU A O 1
#

Mean predicted aligned error: 14.82 Å

Foldseek 3Di:
DDDDDDDPDDPDPPPPPPDPPPPPPPPPPVPQDCPDPVSVVVVVVVVVVVVVCVVVVHDDDVVLVVVQVVCVVVVHDDPDDPD

Secondary structure (DSSP, 8-state):
------------S----------------------SHHHHHHHHHHHHHHHHHHHTT----HHHHHHHHHHHHHTPPP-----

Nearest PDB structures (foldseek):
  8r39-assembly1_C-2  TM=9.072E-01  e=1.181E-02  Legionella pneumophila
  8bjd-assembly1_A  TM=9.259E-01  e=3.031E-02  Legionella pneumophila

Solvent-accessible surface area (backbone atoms only — not comparable to full-atom values): 5796 Å² total; per-residue (Å²): 136,82,86,89,88,79,91,78,76,88,80,73,92,81,76,86,86,83,76,81,85,69,82,72,70,78,79,73,76,74,79,86,70,65,83,45,70,66,45,43,51,52,49,51,54,51,50,57,51,50,52,51,39,53,74,72,68,58,89,74,63,63,68,63,50,50,51,53,52,50,29,62,76,73,68,48,81,76,93,69,76,96,124

pLDDT: mean 77.37, std 21.38, range [39.44, 97.62]